Protein AF-A0A968NEL3-F1 (afdb_monomer)

Mean predicted aligned error: 6.99 Å

Secondary structure (DSSP, 8-state):
-PPPPPPPPPSEEEETTTTEEEEHHHHHHHHHTTHHHHT-SB-S--EEEEETTEEEEEEEETTEEEEEETTTTEEEE--HHHHHHHHHHTT--

Radius of gyration: 15.87 Å; Cα contacts (8 Å, |Δi|>4): 132; chains: 1; bounding box: 25×34×61 Å

Nearest PDB structures (foldseek):
  6xmq-assembly1_A  TM=6.095E-01  e=1.524E+00  Saccharomyces cerevisiae S288C
  7m5y-assembly1_A  TM=6.397E-01  e=1.726E+00  Homo sapiens
  6xmt-assembly1_A  TM=5.902E-01  e=2.508E+00  Saccharomyces cerevisiae S288C
  6xmu-assembly1_A  TM=5.952E-01  e=2.669E+00  Saccharomyces cerevisiae S288C

pLDDT: mean 86.69, std 12.28, range [50.91, 98.25]

Foldseek 3Di:
DDDDDDDDDDQWDADPVQREIQGHQRVVVCVVVVVCVAQNAWNDYWDFDDQPPDTWTWTHGPHFIWTQDPVVRHIDTDPVVVSVCCVPPVPPD

Sequence (93 aa):
PPPPPLPTPPDERYFPETGYSVKGKFLEKYDTFSGPWRLGLPISGELQEQIGDTVLTTQYFQNGRLEFNPQYNVVMFGQIGYALWEQQCRFEW

Solvent-accessible surface area (backbone atoms only — not comparable to full-atom values): 5592 Å² total; per-residue (Å²): 132,82,80,78,80,76,83,78,77,74,61,60,47,77,40,82,93,64,74,24,54,42,40,52,64,57,34,55,48,34,59,77,64,47,20,72,82,63,27,41,58,48,76,37,53,82,41,83,44,78,53,84,99,41,79,31,44,32,34,40,28,75,64,44,37,40,31,40,41,78,92,77,73,44,67,42,76,50,59,59,71,60,48,50,47,50,69,64,57,66,76,75,115

Structure (mmCIF, N/CA/C/O backbone):
data_AF-A0A968NEL3-F1
#
_entry.id   AF-A0A968NEL3-F1
#
loop_
_atom_site.group_PDB
_atom_site.id
_atom_site.type_symbol
_atom_site.label_atom_id
_atom_site.label_alt_id
_atom_site.label_comp_id
_atom_site.label_asym_id
_atom_site.label_entity_id
_atom_site.label_seq_id
_atom_site.pdbx_PDB_ins_code
_atom_site.Cartn_x
_atom_site.Cartn_y
_atom_site.Cartn_z
_atom_site.occupancy
_atom_site.B_iso_or_equiv
_atom_site.auth_seq_id
_atom_site.auth_comp_id
_atom_site.auth_asym_id
_atom_site.auth_atom_id
_atom_site.pdbx_PDB_model_num
ATOM 1 N N . PRO A 1 1 ? -14.127 22.881 -29.703 1.00 73.06 1 PRO A N 1
ATOM 2 C CA . PRO A 1 1 ? -14.618 21.812 -28.794 1.00 73.06 1 PRO A CA 1
ATOM 3 C C . PRO A 1 1 ? -13.694 21.747 -27.569 1.00 73.06 1 PRO A C 1
ATOM 5 O O . PRO A 1 1 ? -12.516 22.059 -27.741 1.00 73.06 1 PRO A O 1
ATOM 8 N N . PRO A 1 2 ? -14.183 21.408 -26.363 1.00 64.50 2 PRO A N 1
ATOM 9 C CA . PRO A 1 2 ? -13.298 21.136 -25.233 1.00 64.50 2 PRO A CA 1
ATOM 10 C C . PRO A 1 2 ? -12.442 19.887 -25.515 1.00 64.50 2 PRO A C 1
ATOM 12 O O . PRO A 1 2 ? -12.874 19.024 -26.288 1.00 64.50 2 PRO A O 1
ATOM 15 N N . PRO A 1 3 ? -11.230 19.788 -24.938 1.00 69.81 3 PRO A N 1
ATOM 16 C CA . PRO A 1 3 ? -10.424 18.579 -25.046 1.00 69.81 3 PRO A CA 1
ATOM 17 C C . PRO A 1 3 ? -11.168 17.389 -24.419 1.00 69.81 3 PRO A C 1
ATOM 19 O O . PRO A 1 3 ? -11.922 17.581 -23.458 1.00 69.81 3 PRO A O 1
ATOM 22 N N . PRO A 1 4 ? -10.989 16.168 -24.954 1.00 77.62 4 PRO A N 1
ATOM 23 C CA . PRO A 1 4 ? -11.566 14.976 -24.351 1.00 77.62 4 PRO A CA 1
ATOM 24 C C . PRO A 1 4 ? -11.066 14.823 -22.906 1.00 77.62 4 PRO A C 1
ATOM 26 O O . PRO A 1 4 ? -9.922 15.194 -22.616 1.00 77.62 4 PRO A O 1
ATOM 29 N N . PRO A 1 5 ? -11.903 14.300 -21.994 1.00 75.19 5 PRO A N 1
ATOM 30 C CA . PRO A 1 5 ? -11.469 14.016 -20.636 1.00 75.19 5 PRO A CA 1
ATOM 31 C C . PRO A 1 5 ? -10.272 13.064 -20.673 1.00 75.19 5 PRO A C 1
ATOM 33 O O . PRO A 1 5 ? -10.217 12.144 -21.494 1.00 75.19 5 PRO A O 1
ATOM 36 N N . LEU A 1 6 ? -9.300 13.311 -19.794 1.00 72.25 6 LEU A N 1
ATOM 37 C CA . LEU A 1 6 ? -8.170 12.407 -19.625 1.00 72.25 6 LEU A CA 1
ATOM 38 C C . LEU A 1 6 ? -8.698 1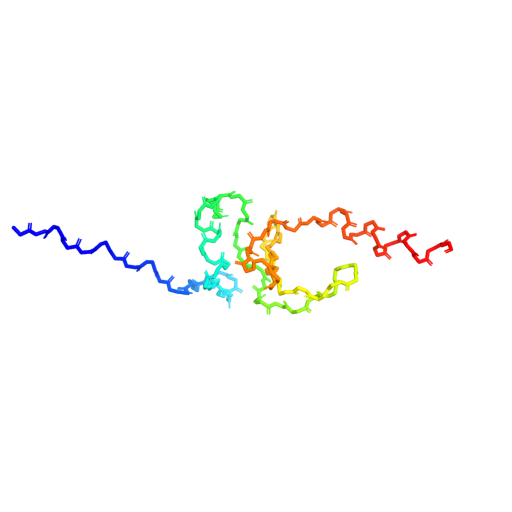1.013 -19.242 1.00 72.25 6 LEU A C 1
ATOM 40 O O . LEU A 1 6 ? -9.692 10.932 -18.514 1.00 72.25 6 LEU A O 1
ATOM 44 N N . PRO A 1 7 ? -8.058 9.926 -19.708 1.00 71.00 7 PRO A N 1
ATOM 45 C CA . PRO A 1 7 ? -8.412 8.583 -19.272 1.00 71.00 7 PRO A CA 1
ATOM 46 C C . PRO A 1 7 ? -8.383 8.519 -17.745 1.00 71.00 7 PRO A C 1
ATOM 48 O O . PRO A 1 7 ? -7.404 8.942 -17.126 1.00 71.00 7 PRO A O 1
ATOM 51 N N . THR A 1 8 ? -9.443 7.995 -17.138 1.00 66.12 8 THR A N 1
ATOM 52 C CA . THR A 1 8 ? -9.411 7.652 -15.718 1.00 66.12 8 THR A CA 1
ATOM 53 C C . THR A 1 8 ? -8.383 6.537 -15.533 1.00 66.12 8 THR A C 1
ATOM 55 O O . THR A 1 8 ? -8.442 5.549 -16.275 1.00 66.12 8 THR A O 1
ATOM 58 N N . PRO A 1 9 ? -7.432 6.668 -14.592 1.00 65.56 9 PRO A N 1
ATOM 59 C CA . PRO A 1 9 ? -6.568 5.556 -14.230 1.00 65.56 9 PRO A CA 1
ATOM 60 C C . PRO A 1 9 ? -7.422 4.325 -13.890 1.00 65.56 9 PRO A C 1
ATOM 62 O O . PRO A 1 9 ? -8.530 4.490 -13.376 1.00 65.56 9 PRO A O 1
ATOM 65 N N . PRO A 1 10 ? -6.953 3.106 -14.196 1.00 73.12 10 PRO A N 1
ATOM 66 C CA . PRO A 1 10 ? -7.675 1.902 -13.811 1.00 73.12 10 PRO A CA 1
ATOM 67 C C . PRO A 1 10 ? -7.822 1.847 -12.287 1.00 73.12 10 PRO A C 1
ATOM 69 O O . PRO A 1 10 ? -6.885 2.187 -11.570 1.00 73.12 10 PRO A O 1
ATOM 72 N N . ASP A 1 11 ? -8.974 1.378 -11.803 1.00 87.50 11 ASP A N 1
ATOM 73 C CA . ASP A 1 11 ? -9.235 1.217 -10.365 1.00 87.50 11 ASP A CA 1
ATOM 74 C C . ASP A 1 11 ? -8.449 0.055 -9.743 1.00 87.50 11 ASP A C 1
ATOM 76 O O . ASP A 1 11 ? -8.404 -0.077 -8.523 1.00 87.50 11 ASP A O 1
ATOM 80 N N . GLU A 1 12 ? -7.826 -0.792 -10.562 1.00 94.25 12 GLU A N 1
ATOM 81 C CA . GLU A 1 12 ? -7.058 -1.954 -10.138 1.00 94.25 12 GLU A CA 1
ATOM 82 C C . GLU A 1 12 ? -5.886 -2.207 -11.092 1.00 94.25 12 GLU A C 1
ATOM 84 O O . GLU A 1 12 ? -6.004 -2.082 -12.312 1.00 94.25 12 GLU A O 1
ATOM 89 N N . ARG A 1 13 ? -4.744 -2.606 -10.530 1.00 95.31 13 ARG A N 1
ATOM 90 C CA . ARG A 1 13 ? -3.577 -3.089 -11.264 1.00 95.31 13 ARG A CA 1
ATOM 91 C C . ARG A 1 13 ? -3.153 -4.437 -10.705 1.00 95.31 13 ARG A C 1
ATOM 93 O O . ARG A 1 13 ? -2.741 -4.516 -9.551 1.00 95.31 13 ARG A O 1
ATOM 100 N N . TYR A 1 14 ? -3.221 -5.463 -11.545 1.00 96.50 14 TYR A N 1
ATOM 101 C CA . TYR A 1 14 ? -2.720 -6.800 -11.246 1.00 96.50 14 TYR A CA 1
ATOM 102 C C . TYR A 1 14 ? -1.227 -6.909 -11.572 1.00 96.50 14 TYR A C 1
ATOM 104 O O . TYR A 1 14 ? -0.794 -6.477 -12.642 1.00 96.50 14 TYR A O 1
ATOM 112 N N . PHE A 1 15 ? -0.458 -7.504 -10.662 1.00 96.50 15 PHE A N 1
ATOM 113 C CA . PHE A 1 15 ? 0.974 -7.752 -10.813 1.00 96.50 15 PHE A CA 1
ATOM 114 C C . PHE A 1 15 ? 1.211 -9.263 -10.946 1.00 96.50 15 PHE A C 1
ATOM 116 O O . PHE A 1 15 ? 1.187 -9.972 -9.934 1.00 96.50 15 PHE A O 1
ATOM 123 N N . PRO A 1 16 ? 1.409 -9.792 -12.168 1.00 97.06 16 PRO A N 1
ATOM 124 C CA . PRO A 1 16 ? 1.542 -11.232 -12.391 1.00 97.06 16 PRO A CA 1
ATOM 125 C C . PRO A 1 16 ? 2.763 -11.842 -11.692 1.00 97.06 16 PRO A C 1
ATOM 127 O O . PRO A 1 16 ? 2.750 -13.026 -11.370 1.00 97.06 16 PRO A O 1
ATOM 130 N N . GLU A 1 17 ? 3.801 -11.049 -11.425 1.00 97.12 17 GLU A N 1
ATOM 131 C CA . GLU A 1 17 ? 5.033 -11.488 -10.768 1.00 97.12 17 GLU A CA 1
ATOM 132 C C . GLU A 1 17 ? 4.807 -11.927 -9.320 1.00 97.12 17 GLU A C 1
ATOM 134 O O . GLU A 1 17 ? 5.523 -12.793 -8.819 1.00 97.12 17 GLU A O 1
ATOM 139 N N . THR A 1 18 ? 3.829 -11.328 -8.640 1.00 97.69 18 THR A N 1
ATOM 140 C CA . THR A 1 18 ? 3.516 -11.634 -7.237 1.00 97.69 18 THR A CA 1
ATOM 141 C C . THR A 1 18 ? 2.112 -12.193 -7.047 1.00 97.69 18 THR A C 1
ATOM 143 O O . THR A 1 18 ? 1.798 -12.700 -5.974 1.00 97.69 18 THR A O 1
ATOM 146 N N . GLY A 1 19 ? 1.272 -12.132 -8.083 1.00 97.38 19 GLY A N 1
ATOM 147 C CA . GLY A 1 19 ? -0.108 -12.601 -8.052 1.00 97.38 19 GLY A CA 1
ATOM 148 C C . GLY A 1 19 ? -1.058 -11.689 -7.275 1.00 97.38 19 GLY A C 1
ATOM 149 O O . GLY A 1 19 ? -2.190 -12.094 -7.014 1.00 97.38 19 GLY A O 1
ATOM 150 N N . TYR A 1 20 ? -0.628 -10.477 -6.913 1.00 98.19 20 TYR A N 1
ATOM 151 C CA . TYR A 1 20 ? -1.426 -9.530 -6.138 1.00 98.19 20 TYR A CA 1
ATOM 152 C C . TYR A 1 20 ? -1.878 -8.335 -6.968 1.00 98.19 20 TYR A C 1
ATOM 154 O O . TYR A 1 20 ? -1.190 -7.878 -7.881 1.00 98.19 20 TYR A O 1
ATOM 162 N N . SER A 1 21 ? -3.032 -7.795 -6.589 1.00 97.56 21 SER A N 1
ATOM 163 C CA . SER A 1 21 ? -3.566 -6.560 -7.146 1.00 97.56 21 SER A CA 1
ATOM 164 C C . SER A 1 21 ? -3.419 -5.398 -6.175 1.00 97.56 21 SER A C 1
ATOM 166 O O . SER A 1 21 ? -3.542 -5.565 -4.961 1.00 97.56 21 SER A O 1
ATOM 168 N N . VAL A 1 22 ? -3.225 -4.202 -6.720 1.00 97.31 22 VAL A N 1
ATOM 169 C CA . VAL A 1 22 ? -3.319 -2.932 -5.992 1.00 97.31 22 VAL A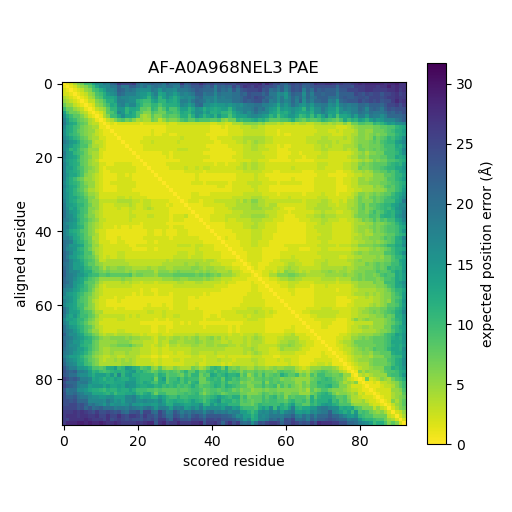 CA 1
ATOM 170 C C . VAL A 1 22 ? -4.504 -2.171 -6.566 1.00 97.31 22 VAL A C 1
ATOM 172 O O . VAL A 1 22 ? -4.600 -2.041 -7.785 1.00 97.31 22 VAL A O 1
ATOM 175 N N . LYS A 1 23 ? -5.411 -1.680 -5.718 1.00 96.06 23 LYS A N 1
ATOM 176 C CA . LYS A 1 23 ? -6.678 -1.083 -6.162 1.00 96.06 23 LYS A CA 1
ATOM 177 C C . LYS A 1 23 ? -7.059 0.182 -5.397 1.00 96.06 23 LYS A C 1
ATOM 179 O O . LYS A 1 23 ? -6.497 0.485 -4.343 1.00 96.06 23 LYS A O 1
ATOM 184 N N . GLY A 1 24 ? -8.006 0.935 -5.947 1.00 93.81 24 GLY A N 1
ATOM 185 C CA . GLY A 1 24 ? -8.603 2.121 -5.339 1.00 93.81 24 GLY A CA 1
ATOM 186 C C . GLY A 1 24 ? -7.567 3.104 -4.788 1.00 93.81 24 GLY A C 1
ATOM 187 O O . GLY A 1 24 ? -6.587 3.447 -5.450 1.00 93.81 24 GLY A O 1
ATOM 188 N N . LYS A 1 25 ? -7.753 3.534 -3.534 1.00 94.25 25 LYS A N 1
ATOM 189 C CA . LYS A 1 25 ? -6.868 4.519 -2.890 1.00 94.25 25 LYS A CA 1
ATOM 190 C C . LYS A 1 25 ? -5.439 4.021 -2.672 1.00 94.25 25 LYS A C 1
ATOM 192 O O . LYS A 1 25 ? -4.519 4.838 -2.608 1.00 94.25 25 LYS A O 1
ATOM 197 N N . PHE A 1 26 ? -5.230 2.707 -2.563 1.00 95.88 26 PHE A N 1
ATOM 198 C CA . PHE A 1 26 ? -3.878 2.151 -2.511 1.00 95.88 26 PHE 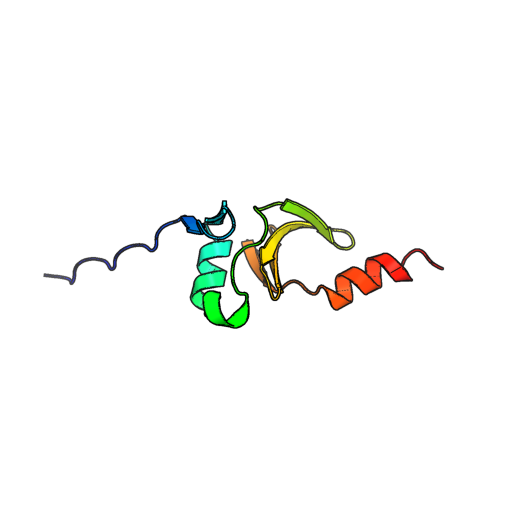A CA 1
ATOM 199 C C . PHE A 1 26 ? -3.168 2.348 -3.845 1.00 95.88 26 PHE A C 1
ATOM 201 O O . PHE A 1 26 ? -2.017 2.777 -3.851 1.00 95.88 26 PHE A O 1
ATOM 208 N N . LEU A 1 27 ? -3.865 2.118 -4.962 1.00 95.81 27 LEU A N 1
ATOM 209 C CA . LEU A 1 27 ? -3.313 2.317 -6.3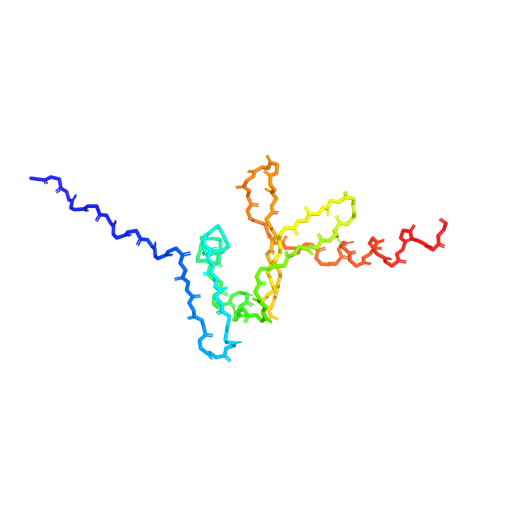01 1.00 95.81 27 LEU A CA 1
ATOM 210 C C . LEU A 1 27 ? -3.043 3.795 -6.586 1.00 95.81 27 LEU A C 1
ATOM 212 O O . LEU A 1 27 ? -1.958 4.132 -7.052 1.00 95.81 27 LE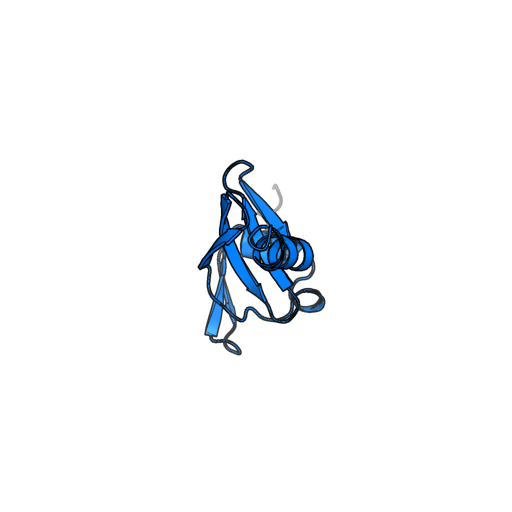U A O 1
ATOM 216 N N . GLU A 1 28 ? -3.968 4.681 -6.211 1.00 93.75 28 GLU A N 1
ATOM 217 C CA . GLU A 1 28 ? -3.776 6.133 -6.309 1.00 93.75 28 GLU A CA 1
ATOM 218 C C . GLU A 1 28 ? -2.505 6.578 -5.567 1.00 93.75 28 GLU A C 1
ATOM 220 O O . GLU A 1 28 ? -1.665 7.304 -6.112 1.00 93.75 28 GLU A O 1
ATOM 225 N N . LYS A 1 29 ? -2.322 6.107 -4.326 1.00 94.81 29 LYS A N 1
ATOM 226 C CA . LYS A 1 29 ? -1.144 6.441 -3.521 1.00 94.81 29 LYS A CA 1
ATOM 227 C C . LYS A 1 29 ? 0.133 5.834 -4.092 1.00 94.81 29 LYS A C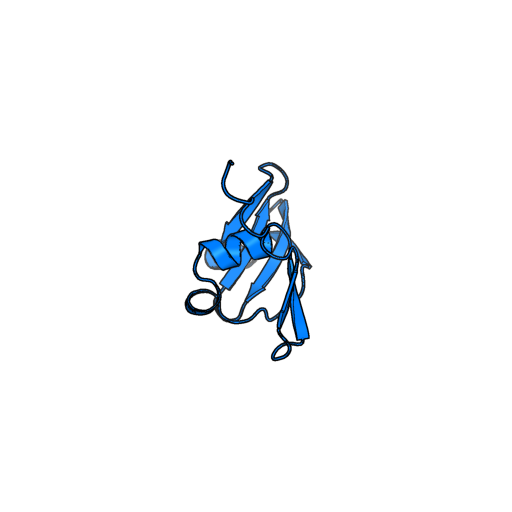 1
ATOM 229 O O . LYS A 1 29 ? 1.163 6.512 -4.121 1.00 94.81 29 LYS A O 1
ATOM 234 N N . TYR A 1 30 ? 0.063 4.581 -4.529 1.00 95.31 30 TYR A N 1
ATOM 235 C CA . TYR A 1 30 ? 1.165 3.863 -5.152 1.00 95.31 30 TYR A CA 1
ATOM 236 C C . TYR A 1 30 ? 1.656 4.610 -6.396 1.00 95.31 30 TYR A C 1
ATOM 238 O O . TYR A 1 30 ? 2.842 4.917 -6.491 1.00 95.31 30 TYR A O 1
ATOM 246 N N . ASP A 1 31 ? 0.757 5.011 -7.291 1.00 94.19 31 ASP A N 1
ATOM 247 C CA . ASP A 1 31 ? 1.110 5.739 -8.511 1.00 94.19 31 ASP A CA 1
ATOM 248 C C . ASP A 1 31 ? 1.648 7.143 -8.208 1.00 94.19 31 ASP A C 1
ATOM 250 O O . ASP A 1 31 ? 2.731 7.508 -8.674 1.00 94.19 31 ASP A O 1
ATOM 254 N N . THR A 1 32 ? 0.964 7.900 -7.344 1.00 93.31 32 THR A N 1
ATOM 255 C CA . THR A 1 32 ? 1.369 9.269 -6.974 1.00 93.31 32 THR A CA 1
ATOM 256 C C . THR A 1 32 ? 2.757 9.311 -6.331 1.00 93.31 32 THR A C 1
ATOM 258 O O . THR A 1 32 ? 3.488 10.293 -6.465 1.00 93.31 32 THR A O 1
ATOM 261 N N . PHE A 1 33 ? 3.159 8.248 -5.634 1.00 91.94 33 PHE A N 1
ATOM 262 C CA . PHE A 1 33 ? 4.457 8.185 -4.972 1.00 91.94 33 PHE A CA 1
ATOM 263 C C . PHE A 1 33 ? 5.567 7.537 -5.809 1.00 91.94 33 PHE A C 1
ATOM 265 O O . PHE A 1 33 ? 6.660 7.329 -5.284 1.00 91.94 33 PHE A O 1
ATOM 272 N N . SER A 1 34 ? 5.342 7.234 -7.094 1.00 93.88 34 SER A N 1
ATOM 273 C CA . SER A 1 34 ? 6.289 6.435 -7.894 1.00 93.88 34 SER A CA 1
ATOM 274 C C . SER A 1 34 ? 6.575 5.073 -7.240 1.00 93.88 34 SER A C 1
ATOM 276 O O . SER A 1 34 ? 7.723 4.648 -7.086 1.00 93.88 34 SER A O 1
ATOM 278 N N . GLY A 1 35 ? 5.500 4.401 -6.832 1.00 93.00 35 GLY A N 1
ATOM 279 C CA . GLY A 1 35 ? 5.467 3.123 -6.127 1.00 93.00 35 GLY A CA 1
ATOM 280 C C . GLY A 1 35 ? 6.367 2.037 -6.713 1.00 93.00 35 GLY A C 1
ATOM 281 O O . GLY A 1 35 ? 7.099 1.439 -5.925 1.00 93.00 35 GLY A O 1
ATOM 282 N N . PRO A 1 36 ? 6.438 1.832 -8.046 1.00 94.62 36 PRO A N 1
ATOM 283 C CA . PRO A 1 36 ? 7.327 0.822 -8.622 1.00 94.62 36 PRO A CA 1
ATOM 284 C C . PRO A 1 36 ? 8.791 0.982 -8.199 1.00 94.62 36 PRO A C 1
ATOM 286 O O . PRO A 1 36 ? 9.462 -0.003 -7.918 1.00 94.62 36 PRO A O 1
ATOM 289 N N . TRP A 1 37 ? 9.271 2.223 -8.084 1.00 94.25 37 TRP A N 1
ATOM 290 C CA . TRP A 1 37 ? 10.650 2.516 -7.691 1.00 94.25 37 TRP A CA 1
ATOM 291 C C . TRP A 1 37 ? 10.853 2.547 -6.177 1.00 94.25 37 TRP A C 1
ATOM 293 O O . TRP A 1 37 ? 11.913 2.162 -5.694 1.00 94.25 37 TRP A O 1
ATOM 303 N N . ARG A 1 38 ? 9.867 3.045 -5.420 1.00 94.06 38 ARG A N 1
ATOM 304 C CA . ARG A 1 38 ? 10.023 3.300 -3.976 1.00 94.06 38 ARG A CA 1
ATOM 305 C C . ARG A 1 38 ? 9.501 2.176 -3.088 1.00 94.06 38 ARG A C 1
ATOM 307 O O . ARG A 1 38 ? 10.138 1.847 -2.098 1.00 94.06 38 ARG A O 1
ATOM 314 N N . LEU A 1 39 ? 8.348 1.610 -3.428 1.00 95.81 39 LEU A N 1
ATOM 315 C CA . LEU A 1 39 ? 7.697 0.530 -2.680 1.00 95.81 39 LEU A CA 1
ATOM 316 C C . LEU A 1 39 ? 8.009 -0.849 -3.272 1.00 95.81 39 LEU A C 1
ATOM 318 O O . LEU A 1 39 ? 8.040 -1.828 -2.532 1.00 95.81 39 LEU A O 1
ATOM 322 N N . GLY A 1 40 ? 8.262 -0.926 -4.580 1.00 97.00 40 GLY A N 1
ATOM 323 C CA . GLY A 1 40 ? 8.407 -2.189 -5.299 1.00 97.00 40 GLY A CA 1
ATOM 324 C C . GLY A 1 40 ? 7.058 -2.859 -5.561 1.00 97.00 40 GLY A C 1
ATOM 325 O O . GLY A 1 40 ? 6.012 -2.206 -5.579 1.00 97.00 40 GLY A O 1
ATOM 326 N N . LEU A 1 41 ? 7.079 -4.165 -5.803 1.00 97.94 41 LEU A N 1
ATOM 327 C CA . LEU A 1 41 ? 5.885 -4.955 -6.108 1.00 97.94 41 LEU A CA 1
ATOM 328 C C . LEU A 1 41 ? 5.035 -5.208 -4.850 1.00 97.94 41 LEU A C 1
ATOM 330 O O . LEU A 1 41 ? 5.590 -5.285 -3.748 1.00 97.94 41 LEU A O 1
ATOM 334 N N . PRO A 1 42 ? 3.703 -5.361 -4.983 1.00 98.25 42 PRO A N 1
ATOM 335 C CA . PRO A 1 42 ? 2.870 -5.813 -3.874 1.00 98.25 42 PRO A CA 1
ATOM 336 C C . PRO A 1 42 ? 3.242 -7.250 -3.501 1.00 98.25 42 PRO A C 1
ATOM 338 O O . PRO A 1 42 ? 3.388 -8.098 -4.376 1.00 98.25 42 PRO A O 1
ATOM 341 N N . ILE A 1 43 ? 3.367 -7.538 -2.209 1.00 98.12 43 ILE A N 1
ATOM 342 C CA . ILE A 1 43 ? 3.655 -8.890 -1.687 1.00 98.12 43 ILE A CA 1
ATOM 343 C C . ILE A 1 43 ? 2.481 -9.468 -0.886 1.00 98.12 43 ILE A C 1
ATOM 345 O O . ILE A 1 43 ? 2.597 -10.530 -0.280 1.00 98.12 43 ILE A O 1
ATOM 349 N N . SER A 1 44 ? 1.355 -8.756 -0.875 1.00 98.06 44 SER A N 1
ATOM 350 C CA . SER A 1 44 ? 0.112 -9.145 -0.211 1.00 98.06 44 SER A CA 1
ATOM 351 C C . SER A 1 44 ? -1.088 -8.505 -0.910 1.00 98.06 44 SER A C 1
ATOM 353 O O . SER A 1 44 ? -0.938 -7.527 -1.650 1.00 98.06 44 SER A O 1
ATOM 355 N N . GLY A 1 45 ? -2.283 -9.037 -0.649 1.00 97.12 45 GLY A N 1
ATOM 356 C CA . GLY A 1 45 ? -3.532 -8.309 -0.869 1.00 97.12 45 GLY A CA 1
ATOM 357 C C . GLY A 1 45 ? -3.785 -7.276 0.234 1.00 97.12 45 GLY A C 1
ATOM 358 O O . GLY A 1 45 ? -2.939 -7.049 1.095 1.00 97.12 45 GLY A O 1
ATOM 359 N N . GLU A 1 46 ? -4.968 -6.669 0.221 1.00 96.62 46 GLU A N 1
ATOM 360 C CA . GLU A 1 46 ? -5.422 -5.831 1.334 1.00 96.62 46 GLU A CA 1
ATOM 361 C C . GLU A 1 46 ? -5.770 -6.700 2.554 1.00 96.62 46 GLU A C 1
ATOM 363 O O . GLU A 1 46 ? -6.479 -7.702 2.435 1.00 96.62 46 GLU A O 1
ATOM 368 N N . LEU A 1 47 ? -5.283 -6.305 3.727 1.00 95.75 47 LEU A N 1
ATOM 369 C CA . LEU A 1 47 ? -5.448 -6.993 5.007 1.00 95.75 47 LEU A CA 1
ATOM 370 C C . LEU A 1 47 ? -6.085 -6.044 6.026 1.00 95.75 47 LEU A C 1
ATOM 372 O O . LEU A 1 47 ? -5.945 -4.834 5.907 1.00 95.75 47 LEU A O 1
ATOM 376 N N . GLN A 1 48 ? -6.768 -6.575 7.040 1.00 94.00 48 GLN A N 1
ATOM 377 C CA . GLN A 1 48 ? -7.152 -5.798 8.224 1.00 94.00 48 GLN A CA 1
ATOM 378 C C . GLN A 1 48 ? -6.140 -6.087 9.330 1.00 94.00 48 GLN A C 1
ATOM 380 O O . GLN A 1 48 ? -5.994 -7.241 9.732 1.00 94.00 48 GLN A O 1
ATOM 385 N N . GLU A 1 49 ? -5.453 -5.062 9.823 1.00 89.94 49 GLU A N 1
ATOM 386 C CA . GLU A 1 49 ? -4.444 -5.198 10.873 1.00 89.94 49 GLU A CA 1
ATOM 387 C C . GLU A 1 49 ? -4.723 -4.250 12.038 1.00 89.94 49 GLU A C 1
ATOM 389 O O . GLU A 1 49 ? -5.042 -3.075 11.851 1.00 89.94 49 GLU A O 1
ATOM 394 N N . GLN A 1 50 ? -4.555 -4.766 13.256 1.00 87.19 50 GLN A N 1
ATOM 395 C CA . GLN A 1 50 ? -4.526 -3.967 14.475 1.00 87.19 50 GLN A CA 1
ATOM 396 C C . GLN A 1 50 ? -3.153 -3.286 14.585 1.00 87.19 50 GLN A C 1
ATOM 398 O O . GLN A 1 50 ? -2.125 -3.954 14.718 1.00 87.19 50 GLN A O 1
ATOM 403 N N . ILE A 1 51 ? -3.132 -1.957 14.543 1.00 82.38 51 ILE A N 1
ATOM 404 C CA . ILE A 1 51 ? -1.940 -1.126 14.719 1.00 82.38 51 ILE A C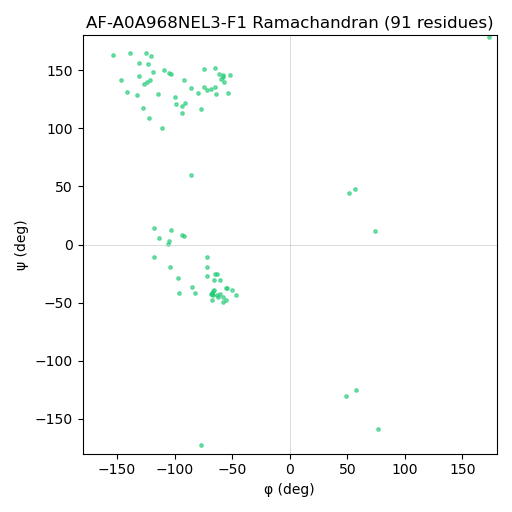A 1
ATOM 405 C C . ILE A 1 51 ? -2.215 -0.180 15.888 1.00 82.38 51 ILE A C 1
ATOM 407 O O . ILE A 1 51 ? -3.054 0.720 15.798 1.00 82.38 51 ILE A O 1
ATOM 411 N N . GLY A 1 52 ? -1.543 -0.439 17.012 1.00 81.00 52 GLY A N 1
ATOM 412 C CA . GLY A 1 52 ? -1.873 0.180 18.292 1.00 81.00 52 GLY A CA 1
ATOM 413 C C . GLY A 1 52 ? -3.327 -0.106 18.677 1.00 81.00 52 GLY A C 1
ATOM 414 O O . GLY A 1 52 ? -3.782 -1.253 18.680 1.00 81.00 52 GLY A O 1
ATOM 415 N N . ASP A 1 53 ? -4.079 0.956 18.944 1.00 82.88 53 ASP A N 1
ATOM 416 C CA . ASP A 1 53 ? -5.484 0.886 19.355 1.00 82.88 53 ASP A CA 1
ATOM 417 C C . ASP A 1 53 ? -6.471 0.959 18.167 1.00 82.88 53 ASP A C 1
ATOM 419 O O . ASP A 1 53 ? -7.680 1.068 18.367 1.00 82.88 53 ASP A O 1
ATOM 423 N N . THR A 1 54 ? -5.981 0.922 16.918 1.00 83.38 54 THR A N 1
ATOM 424 C CA . THR A 1 54 ? -6.807 1.092 15.707 1.00 83.38 54 THR A CA 1
ATOM 425 C C . THR A 1 54 ? -6.677 -0.089 14.750 1.00 83.38 54 THR A C 1
ATOM 427 O O . THR A 1 54 ? -5.582 -0.586 14.508 1.00 83.38 54 THR A O 1
ATOM 430 N N . VAL A 1 55 ? -7.791 -0.504 14.141 1.00 88.69 55 VAL A N 1
ATOM 431 C CA . VAL A 1 55 ? -7.783 -1.442 13.009 1.00 88.69 55 VAL A CA 1
ATOM 432 C C . VAL A 1 55 ? -7.715 -0.651 11.709 1.00 88.69 55 VAL A C 1
ATOM 434 O O . VAL A 1 55 ? -8.581 0.184 11.440 1.00 88.69 55 VAL A O 1
ATOM 437 N N . LEU A 1 56 ? -6.688 -0.913 10.906 1.00 91.81 56 LEU A N 1
ATOM 438 C CA . LEU A 1 56 ? -6.472 -0.282 9.608 1.00 91.81 56 LEU A CA 1
ATOM 439 C C . LEU A 1 56 ? -6.491 -1.334 8.504 1.00 91.81 56 LEU A C 1
ATOM 441 O O . LEU A 1 56 ? -6.054 -2.468 8.697 1.00 91.81 56 LEU A O 1
ATOM 445 N N . THR A 1 57 ? -6.950 -0.932 7.319 1.00 95.81 57 THR A N 1
ATOM 446 C CA . THR A 1 57 ? -6.723 -1.739 6.118 1.00 95.81 57 THR A CA 1
ATOM 447 C C . THR A 1 57 ? -5.308 -1.473 5.628 1.00 95.81 57 THR A C 1
ATOM 449 O O . THR A 1 57 ? -4.917 -0.314 5.499 1.00 95.81 57 THR A O 1
ATOM 452 N N . THR A 1 58 ? -4.529 -2.507 5.359 1.00 95.94 58 THR A N 1
ATOM 453 C CA . THR A 1 58 ? -3.118 -2.390 4.998 1.00 95.94 58 THR A CA 1
ATOM 454 C C . THR A 1 58 ? -2.799 -3.202 3.755 1.00 95.94 58 THR A C 1
ATOM 456 O O . THR A 1 58 ? -3.492 -4.160 3.424 1.00 95.94 58 THR A O 1
ATOM 459 N N . GLN A 1 59 ? -1.736 -2.820 3.054 1.00 97.56 59 GLN A N 1
ATOM 460 C CA . GLN A 1 59 ? -1.147 -3.636 1.999 1.00 97.56 59 GLN A CA 1
ATOM 461 C C . GLN A 1 59 ? 0.373 -3.520 2.057 1.00 97.56 59 GLN A C 1
ATOM 463 O O . GLN A 1 59 ? 0.930 -2.419 2.123 1.00 97.56 59 GLN A O 1
ATOM 468 N N . TYR A 1 60 ? 1.045 -4.665 2.026 1.00 96.62 60 TYR A N 1
ATOM 469 C CA . TYR A 1 60 ? 2.498 -4.761 2.006 1.00 96.62 60 TYR A CA 1
ATOM 470 C C . TYR A 1 60 ? 3.044 -4.817 0.583 1.00 96.62 60 TYR A C 1
ATOM 472 O O . TYR A 1 60 ? 2.519 -5.505 -0.299 1.00 96.62 60 TYR A O 1
ATOM 480 N N . PHE A 1 61 ? 4.170 -4.139 0.419 1.00 97.44 61 PHE A N 1
ATOM 481 C CA . PHE A 1 61 ? 5.014 -4.081 -0.761 1.00 97.44 61 PHE A CA 1
ATOM 482 C C . PHE A 1 61 ? 6.435 -4.491 -0.364 1.00 97.44 61 PHE A C 1
ATOM 484 O O . PHE A 1 61 ? 6.772 -4.512 0.820 1.00 97.44 61 PHE A O 1
ATOM 491 N N . GLN A 1 62 ? 7.282 -4.792 -1.345 1.00 96.44 62 GLN A N 1
ATOM 492 C CA . GLN A 1 62 ? 8.661 -5.239 -1.103 1.00 96.44 62 GLN A CA 1
ATOM 493 C C . GLN A 1 62 ? 9.446 -4.331 -0.140 1.00 96.44 62 GLN A C 1
ATOM 495 O O . GLN A 1 62 ? 10.184 -4.831 0.703 1.00 96.44 62 GLN A O 1
ATOM 500 N N . ASN A 1 63 ? 9.261 -3.012 -0.242 1.00 95.00 63 ASN A N 1
ATOM 501 C CA . ASN A 1 63 ? 10.036 -2.014 0.499 1.00 95.00 63 ASN A CA 1
ATOM 502 C C . ASN A 1 63 ? 9.186 -1.162 1.457 1.00 95.00 63 ASN A C 1
ATOM 504 O O . ASN A 1 63 ? 9.634 -0.108 1.909 1.00 95.00 63 ASN A O 1
ATOM 508 N N . GLY A 1 64 ? 7.947 -1.561 1.755 1.00 93.50 64 GLY A N 1
ATOM 509 C CA . GLY A 1 64 ? 7.111 -0.799 2.679 1.00 93.50 64 GLY A CA 1
ATOM 510 C C . GLY A 1 64 ? 5.676 -1.289 2.783 1.00 93.50 64 GLY A C 1
ATOM 511 O O . GLY A 1 64 ? 5.255 -2.212 2.097 1.00 93.50 64 GLY A O 1
ATOM 512 N N . ARG A 1 65 ? 4.904 -0.631 3.644 1.00 94.88 65 ARG A N 1
ATOM 513 C CA . ARG A 1 65 ? 3.471 -0.870 3.831 1.00 94.88 65 ARG A CA 1
ATOM 514 C C . ARG A 1 65 ? 2.714 0.416 3.550 1.00 94.88 65 ARG A C 1
ATOM 516 O O . ARG A 1 65 ? 3.173 1.496 3.926 1.00 94.88 65 ARG A O 1
ATOM 523 N N . LEU A 1 66 ? 1.562 0.299 2.911 1.00 95.94 66 LEU A N 1
ATOM 524 C CA . LEU A 1 66 ? 0.567 1.360 2.872 1.00 95.94 66 LEU A CA 1
ATOM 525 C C . LEU A 1 66 ? -0.561 1.021 3.844 1.00 95.94 66 LEU A C 1
ATOM 527 O O . LEU A 1 66 ? -0.903 -0.147 4.025 1.00 95.94 66 LEU A O 1
ATOM 531 N N . GLU A 1 67 ? -1.141 2.048 4.449 1.00 95.50 67 GLU A N 1
ATOM 532 C CA . GLU A 1 67 ? -2.199 1.933 5.451 1.00 95.50 67 GLU A CA 1
ATOM 533 C C . GLU A 1 67 ? -3.326 2.898 5.103 1.00 95.50 67 GLU A C 1
ATOM 535 O O . GLU A 1 67 ? -3.093 4.089 4.889 1.00 95.50 67 GLU A O 1
ATOM 540 N N . PHE A 1 68 ? -4.552 2.394 5.049 1.00 94.88 68 PHE A N 1
ATOM 541 C CA . PHE A 1 68 ? -5.748 3.192 4.856 1.00 94.88 68 PHE A CA 1
ATOM 542 C C . PHE A 1 68 ? -6.353 3.566 6.206 1.00 94.88 68 PHE A C 1
ATOM 544 O O . PHE A 1 68 ? -6.772 2.703 6.979 1.00 94.88 68 PHE A O 1
ATOM 551 N N . ASN A 1 69 ? -6.436 4.871 6.459 1.00 88.12 69 ASN A N 1
ATOM 552 C CA . ASN A 1 69 ? -7.120 5.423 7.615 1.00 88.12 69 ASN A CA 1
ATOM 553 C C . ASN A 1 69 ? -8.575 5.770 7.242 1.00 88.12 69 ASN A C 1
ATOM 555 O O . ASN A 1 69 ? -8.790 6.708 6.464 1.00 88.12 69 ASN A O 1
ATOM 559 N N . PRO A 1 70 ? -9.576 5.064 7.806 1.00 86.50 70 PRO A N 1
ATOM 560 C CA . PRO A 1 70 ? -10.977 5.266 7.447 1.00 86.50 70 PRO A CA 1
ATOM 561 C C . PRO A 1 70 ? -11.549 6.586 7.979 1.00 86.50 70 PRO A C 1
ATOM 563 O O . PRO A 1 70 ? -12.448 7.145 7.358 1.00 86.50 70 PRO A O 1
ATOM 566 N N . GLN A 1 71 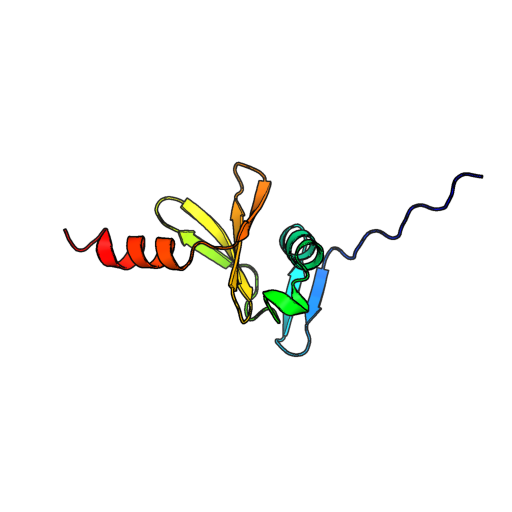? -11.014 7.119 9.082 1.00 86.81 71 GLN A N 1
ATOM 567 C CA . GLN A 1 71 ? -11.486 8.371 9.682 1.00 86.81 71 GLN A CA 1
ATOM 568 C C . GLN A 1 71 ? -11.219 9.574 8.771 1.00 86.81 71 GLN A C 1
ATOM 570 O O . GLN A 1 71 ? -12.066 10.455 8.646 1.00 86.81 71 GLN A O 1
ATOM 575 N N . TYR A 1 72 ? -10.056 9.599 8.118 1.00 87.12 72 TYR A N 1
ATOM 576 C CA . TYR A 1 72 ? -9.659 10.687 7.215 1.00 87.12 72 TYR A CA 1
ATOM 577 C C . TYR A 1 72 ? -9.739 10.304 5.736 1.00 87.12 72 TYR A C 1
ATOM 579 O O . TYR A 1 72 ? -9.427 11.117 4.868 1.00 87.12 72 TYR A O 1
ATOM 587 N N . ASN A 1 73 ? -10.156 9.070 5.444 1.00 89.38 73 ASN A N 1
ATOM 588 C CA . ASN A 1 73 ? -10.267 8.524 4.100 1.00 89.38 73 ASN A CA 1
ATOM 589 C C . ASN A 1 73 ? -8.969 8.704 3.282 1.00 89.38 73 ASN A C 1
ATOM 591 O O . ASN A 1 73 ? -9.007 9.109 2.117 1.00 89.38 73 ASN A O 1
ATOM 595 N N . VAL A 1 74 ? -7.812 8.431 3.890 1.00 91.19 74 VAL A N 1
ATOM 596 C CA . VAL A 1 74 ? -6.482 8.687 3.308 1.00 91.19 74 VAL A CA 1
ATOM 597 C C . VAL A 1 74 ? -5.582 7.460 3.417 1.00 91.19 74 VAL A C 1
ATOM 599 O O . VAL A 1 74 ? -5.640 6.734 4.408 1.00 91.19 74 VAL A O 1
ATOM 602 N N . VAL A 1 75 ? -4.732 7.244 2.405 1.00 93.62 75 VAL A N 1
ATOM 603 C CA . VAL A 1 75 ? -3.679 6.218 2.433 1.00 93.62 75 VAL A CA 1
ATOM 604 C C . VAL A 1 75 ? -2.333 6.848 2.779 1.00 93.62 75 VAL A C 1
ATOM 606 O O . VAL A 1 75 ? -1.881 7.810 2.143 1.00 93.62 75 VAL A O 1
ATOM 609 N N . MET A 1 76 ? -1.683 6.289 3.793 1.00 92.50 76 MET A N 1
ATOM 610 C CA . MET A 1 76 ? -0.413 6.744 4.352 1.00 92.50 76 MET A CA 1
ATOM 611 C C . MET A 1 76 ? 0.651 5.650 4.257 1.00 92.50 76 MET A C 1
ATOM 613 O O . MET A 1 76 ? 0.338 4.481 4.048 1.00 92.50 76 MET A O 1
ATOM 617 N N . PHE A 1 77 ? 1.920 6.041 4.390 1.00 90.56 77 PHE A N 1
ATOM 618 C CA . PHE A 1 77 ? 3.006 5.081 4.577 1.00 90.56 77 PHE A CA 1
ATOM 619 C C . PHE A 1 77 ? 2.955 4.544 5.995 1.00 90.56 77 PHE A C 1
ATOM 621 O O . PHE A 1 77 ? 2.801 5.317 6.941 1.00 90.56 77 PHE A O 1
ATOM 628 N N . GLY A 1 78 ? 3.114 3.235 6.125 1.00 82.94 78 GLY A N 1
ATOM 629 C CA . GLY A 1 78 ? 3.100 2.593 7.419 1.00 82.94 78 GLY A CA 1
ATOM 630 C C . GLY A 1 78 ? 4.309 2.964 8.257 1.00 82.94 78 GLY A C 1
ATOM 631 O O . GLY A 1 78 ? 5.451 2.925 7.792 1.00 82.94 78 GLY A O 1
ATOM 632 N N . GLN A 1 79 ? 4.062 3.290 9.522 1.00 78.00 79 GLN A N 1
ATOM 633 C CA . GLN A 1 79 ? 5.110 3.571 10.498 1.00 78.00 79 GLN A CA 1
ATOM 634 C C . GLN A 1 79 ? 5.591 2.270 11.143 1.00 78.00 79 GLN A C 1
ATOM 636 O O . GLN A 1 79 ? 5.476 2.092 12.350 1.00 78.00 79 GLN A O 1
ATOM 641 N N . ILE A 1 80 ? 6.111 1.335 10.341 1.00 73.81 80 ILE A N 1
ATOM 642 C CA . ILE A 1 80 ? 6.436 -0.029 10.800 1.00 73.81 80 ILE A CA 1
ATOM 643 C C . ILE A 1 80 ? 7.363 -0.013 12.029 1.00 73.81 80 ILE A C 1
ATOM 645 O O . ILE A 1 80 ? 7.160 -0.797 12.949 1.00 73.81 80 ILE A O 1
ATOM 649 N N . GLY A 1 81 ? 8.319 0.920 12.100 1.00 71.12 81 GLY A N 1
ATOM 650 C CA . GLY A 1 81 ? 9.182 1.078 13.278 1.00 71.12 81 GLY A CA 1
ATOM 651 C C . GLY A 1 81 ? 8.418 1.442 14.558 1.00 71.12 81 GLY A C 1
ATOM 652 O O . GLY A 1 81 ? 8.647 0.831 15.596 1.00 71.12 81 GLY A O 1
ATOM 653 N N . TYR A 1 82 ? 7.476 2.388 14.481 1.00 69.12 82 TYR A N 1
ATOM 654 C CA . TYR A 1 82 ? 6.616 2.746 15.614 1.00 69.12 82 TYR A CA 1
ATOM 655 C C . TYR A 1 82 ? 5.647 1.609 15.959 1.00 69.12 82 TYR A C 1
ATOM 657 O O . TYR A 1 82 ? 5.505 1.254 17.123 1.00 69.12 82 TYR A O 1
ATOM 665 N N . ALA A 1 83 ? 5.049 0.976 14.947 1.00 72.00 83 ALA A N 1
ATOM 666 C CA . ALA A 1 83 ? 4.130 -0.141 15.136 1.00 72.00 83 ALA A CA 1
ATOM 667 C C . ALA A 1 83 ? 4.800 -1.338 15.839 1.00 72.00 83 ALA A C 1
ATOM 669 O O . ALA A 1 83 ? 4.209 -1.927 16.741 1.00 72.00 83 ALA A O 1
ATOM 670 N N . LEU A 1 84 ? 6.038 -1.682 15.463 1.00 70.75 84 LEU A N 1
ATOM 671 C CA . LEU A 1 84 ? 6.808 -2.738 16.129 1.00 70.75 84 LEU A CA 1
ATOM 672 C C . LEU A 1 84 ? 7.198 -2.347 17.555 1.00 70.75 84 LEU A C 1
ATOM 674 O O . LEU A 1 84 ? 7.084 -3.177 18.452 1.00 70.75 84 LEU A O 1
ATOM 678 N N . TRP A 1 85 ? 7.610 -1.095 17.775 1.00 67.44 85 TRP A N 1
ATOM 679 C CA . TRP A 1 85 ? 7.891 -0.580 19.116 1.00 67.44 85 TRP A CA 1
ATOM 680 C C . TRP A 1 85 ? 6.668 -0.692 20.035 1.00 67.44 85 TRP A C 1
ATOM 682 O O . TRP A 1 85 ? 6.789 -1.166 21.161 1.00 67.44 85 TRP A O 1
ATOM 692 N N . GLU A 1 86 ? 5.478 -0.315 19.561 1.00 70.81 86 GLU A N 1
ATOM 693 C CA . GLU A 1 86 ? 4.253 -0.460 20.349 1.00 70.81 86 GLU A CA 1
ATOM 694 C C . GLU A 1 86 ? 3.927 -1.921 20.658 1.00 70.81 86 GLU A C 1
ATOM 696 O O . GLU A 1 86 ? 3.589 -2.233 21.797 1.00 70.81 86 GLU A O 1
ATOM 701 N N . GLN A 1 87 ? 4.055 -2.825 19.683 1.00 67.50 87 GLN A N 1
ATOM 702 C CA . GLN A 1 87 ? 3.794 -4.248 19.913 1.00 67.50 87 GLN A CA 1
ATOM 703 C C . GLN A 1 87 ? 4.793 -4.889 20.884 1.00 67.50 87 GLN A C 1
ATOM 705 O O . GLN A 1 87 ? 4.393 -5.721 21.692 1.00 67.50 87 GLN A O 1
ATOM 710 N N . GLN A 1 88 ? 6.075 -4.528 20.807 1.00 67.19 88 GLN A N 1
ATOM 711 C CA . GLN A 1 88 ? 7.125 -5.140 21.626 1.00 67.19 88 GLN A CA 1
ATOM 712 C C . GLN A 1 88 ? 7.198 -4.531 23.028 1.00 67.19 88 GLN A C 1
ATOM 714 O O . GLN A 1 88 ? 7.334 -5.260 24.000 1.00 67.19 88 GLN A O 1
ATOM 719 N N . CYS A 1 89 ? 7.085 -3.209 23.156 1.00 68.50 89 CYS A N 1
ATOM 720 C CA . CYS A 1 89 ? 7.421 -2.522 24.403 1.00 68.50 89 CYS A CA 1
ATOM 721 C C . CYS A 1 89 ? 6.208 -2.073 25.233 1.00 68.50 89 CYS A C 1
ATOM 723 O O . CYS A 1 89 ? 6.369 -1.837 26.428 1.00 68.50 89 CYS A O 1
ATOM 725 N N . ARG A 1 90 ? 4.993 -1.961 24.663 1.00 61.94 90 ARG A N 1
ATOM 726 C CA . ARG A 1 90 ? 3.784 -1.570 25.428 1.00 61.94 90 ARG A CA 1
ATOM 727 C C 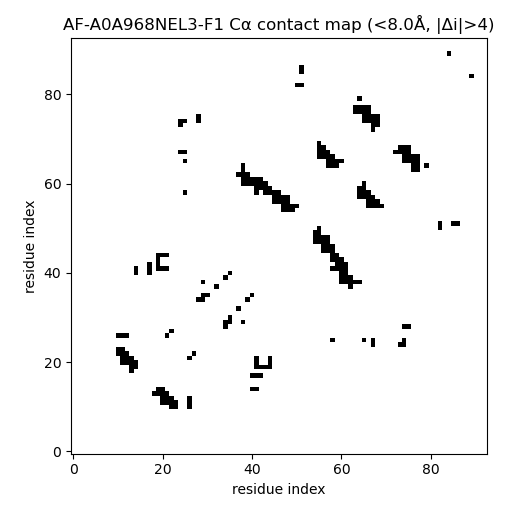. ARG A 1 90 ? 3.287 -2.682 26.368 1.00 61.94 90 ARG A C 1
ATOM 729 O O . ARG A 1 90 ? 2.552 -2.388 27.301 1.00 61.94 90 ARG A O 1
ATOM 736 N N . PHE A 1 91 ? 3.683 -3.935 26.136 1.00 55.19 91 PHE A N 1
ATOM 737 C CA . PHE A 1 91 ? 3.245 -5.100 26.920 1.00 55.19 91 PHE A CA 1
ATOM 738 C C . PHE A 1 91 ? 4.301 -5.639 27.904 1.00 55.19 91 PHE A C 1
ATOM 740 O O . PHE A 1 91 ? 4.041 -6.636 28.572 1.00 55.19 91 PHE A O 1
ATOM 747 N N . GLU A 1 92 ? 5.471 -4.997 28.013 1.00 53.78 92 GLU A N 1
ATOM 748 C CA . GLU A 1 92 ? 6.568 -5.428 28.901 1.00 53.78 92 GLU A CA 1
ATOM 749 C C . GLU A 1 92 ? 6.713 -4.593 30.195 1.00 53.78 92 GLU A C 1
ATOM 751 O O . GLU A 1 92 ? 7.696 -4.765 30.915 1.00 53.78 92 GLU A O 1
ATOM 756 N N . TRP A 1 93 ? 5.734 -3.741 30.540 1.00 50.91 93 TRP A N 1
ATOM 757 C CA . TRP A 1 93 ? 5.690 -3.004 31.817 1.00 50.91 93 TRP A CA 1
ATOM 758 C C . TRP A 1 93 ? 4.288 -2.957 32.424 1.00 50.91 93 TRP A C 1
ATOM 760 O O . TRP A 1 93 ? 3.366 -2.457 31.740 1.00 50.91 93 TRP A O 1
#